Protein AF-F6H970-F1 (afdb_monomer_lite)

Sequence (115 aa):
MYPCFVLHRKFSLNLICRLDDKLLLADIDLLESKLHFSLRNLPKARATLTAARISANAIYVPPAQQGTMDLQNGILHVEETDYKTACSYFLEAFEAFYALGEPRAVFSLKYMLLS

Organism: Vitis vinifera (NCBI:txid29760)

pLDDT: mean 80.75, std 18.03, range [33.12, 94.44]

InterPro domains:
  IPR050871 26S Proteasome and COP9 Signalosome Components [PTHR10678] (20-114)

Structure (mmCIF, N/CA/C/O backbone):
data_AF-F6H970-F1
#
_entry.id   AF-F6H970-F1
#
loop_
_atom_site.group_PDB
_atom_site.id
_atom_site.type_symbol
_atom_site.label_atom_id
_atom_site.label_alt_id
_atom_site.label_comp_id
_atom_site.label_asym_id
_atom_site.label_entity_id
_atom_site.label_seq_id
_atom_site.pdbx_PDB_ins_code
_atom_site.Cartn_x
_atom_site.Cartn_y
_atom_site.Cartn_z
_atom_site.occupancy
_atom_site.B_iso_or_equiv
_atom_site.auth_seq_id
_atom_site.auth_comp_id
_atom_site.auth_asym_id
_atom_site.auth_atom_id
_atom_site.pdbx_PDB_model_num
ATOM 1 N N . MET A 1 1 ? 9.739 -28.458 5.993 1.00 38.34 1 MET A N 1
ATOM 2 C CA . MET A 1 1 ? 8.969 -28.532 4.729 1.00 38.34 1 MET A CA 1
ATOM 3 C C . MET A 1 1 ? 9.063 -27.207 3.942 1.00 38.34 1 MET A C 1
ATOM 5 O O . MET A 1 1 ? 8.061 -26.703 3.467 1.00 38.34 1 MET A O 1
ATOM 9 N N . TYR A 1 2 ? 10.272 -26.639 3.788 1.00 37.22 2 TYR A N 1
ATOM 10 C CA . TYR A 1 2 ? 10.525 -25.327 3.156 1.00 37.22 2 TYR A CA 1
ATOM 11 C C . TYR A 1 2 ? 11.274 -25.314 1.790 1.00 37.22 2 TYR A C 1
ATOM 13 O O . TYR A 1 2 ? 11.539 -24.217 1.302 1.00 37.22 2 TYR A O 1
ATOM 21 N N . PRO A 1 3 ? 11.637 -26.433 1.117 1.00 37.34 3 PRO A N 1
ATOM 22 C CA . PRO A 1 3 ? 12.524 -26.333 -0.050 1.00 37.34 3 PRO A CA 1
ATOM 23 C C . PRO A 1 3 ? 11.817 -25.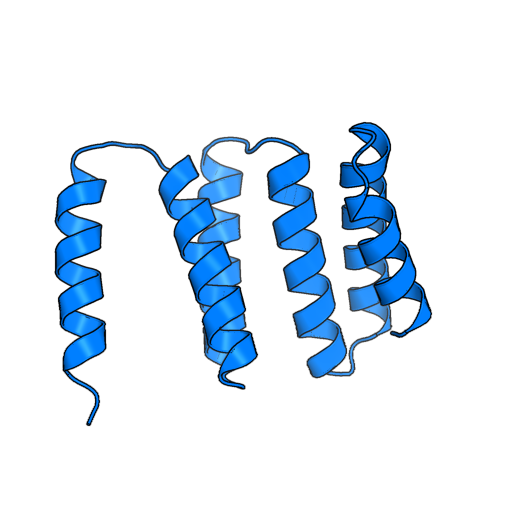949 -1.365 1.00 37.34 3 PRO A C 1
ATOM 25 O O . PRO A 1 3 ? 12.486 -25.541 -2.309 1.00 37.34 3 PRO A O 1
ATOM 28 N N . CYS A 1 4 ? 10.483 -26.033 -1.452 1.00 33.12 4 CYS A N 1
ATOM 29 C CA . CYS A 1 4 ? 9.774 -25.854 -2.728 1.00 33.12 4 CYS A CA 1
ATOM 30 C C . CYS A 1 4 ? 9.660 -24.377 -3.177 1.00 33.12 4 CYS A C 1
ATOM 32 O O . CYS A 1 4 ? 9.789 -24.079 -4.362 1.00 33.12 4 CYS A O 1
ATOM 34 N N . PHE A 1 5 ? 9.530 -23.423 -2.245 1.00 39.94 5 PHE A N 1
ATOM 35 C CA . PHE A 1 5 ? 9.428 -21.989 -2.578 1.00 39.94 5 PHE A CA 1
ATOM 36 C C . PHE A 1 5 ? 10.755 -21.364 -3.039 1.00 39.94 5 PHE A C 1
ATOM 38 O O . PHE A 1 5 ? 10.761 -20.445 -3.855 1.00 39.94 5 PHE A O 1
ATOM 45 N N . VAL A 1 6 ? 11.896 -21.866 -2.552 1.00 45.38 6 VAL A N 1
ATOM 46 C CA . VAL A 1 6 ? 13.221 -21.333 -2.925 1.00 45.38 6 VAL A CA 1
ATOM 47 C C . VAL A 1 6 ? 13.564 -21.678 -4.379 1.00 45.38 6 VAL A C 1
ATOM 49 O O . VAL A 1 6 ? 14.189 -20.875 -5.075 1.00 45.38 6 VAL A O 1
ATOM 52 N N . LEU A 1 7 ? 13.116 -22.842 -4.861 1.00 38.88 7 LEU A N 1
ATOM 53 C CA . LEU A 1 7 ? 13.353 -23.280 -6.236 1.00 38.88 7 LEU A CA 1
ATOM 54 C C . LEU A 1 7 ? 12.558 -22.443 -7.250 1.00 38.88 7 LEU A C 1
ATOM 56 O O . LEU A 1 7 ? 13.111 -22.033 -8.270 1.00 38.88 7 LEU A O 1
ATOM 60 N N . HIS A 1 8 ? 11.304 -22.106 -6.931 1.00 40.91 8 HIS A N 1
ATOM 61 C CA . HIS A 1 8 ? 10.471 -21.242 -7.774 1.00 40.91 8 HIS A CA 1
ATOM 62 C C . HIS A 1 8 ? 11.048 -19.819 -7.886 1.00 40.91 8 HIS A C 1
ATOM 64 O O . HIS A 1 8 ? 11.036 -19.218 -8.961 1.00 40.91 8 HIS A O 1
ATOM 70 N N . ARG A 1 9 ? 11.649 -19.315 -6.796 1.00 46.59 9 ARG A N 1
ATOM 71 C CA . ARG A 1 9 ? 12.365 -18.029 -6.762 1.00 46.59 9 ARG A CA 1
ATOM 72 C C . ARG A 1 9 ? 13.552 -18.013 -7.730 1.00 46.59 9 ARG A C 1
ATOM 74 O O . ARG A 1 9 ? 13.674 -17.090 -8.526 1.00 46.59 9 ARG A O 1
ATOM 81 N N . LYS A 1 10 ? 14.401 -19.050 -7.713 1.00 41.62 10 LYS A N 1
ATOM 82 C CA . LYS A 1 10 ? 15.578 -19.149 -8.602 1.00 41.62 10 LYS A CA 1
ATOM 83 C C . LYS A 1 10 ? 15.214 -19.314 -10.080 1.00 41.62 10 LYS A C 1
ATOM 85 O O . LYS A 1 10 ? 15.973 -18.848 -10.927 1.00 41.62 10 LYS A O 1
ATOM 90 N N . PHE A 1 11 ? 14.097 -19.972 -10.390 1.00 40.47 11 PHE A N 1
ATOM 91 C CA . PHE A 1 11 ? 13.667 -20.173 -11.776 1.00 40.47 11 PHE A CA 1
ATOM 92 C C . PHE A 1 11 ? 13.036 -18.902 -12.364 1.00 40.47 11 PHE A C 1
ATOM 94 O O . PHE A 1 11 ? 13.381 -18.511 -13.475 1.00 40.47 11 PHE A O 1
ATOM 101 N N . SER A 1 12 ? 12.202 -18.198 -11.588 1.00 49.88 12 SER A N 1
ATOM 102 C CA . SER A 1 12 ? 11.605 -16.927 -12.018 1.00 49.88 12 SER A CA 1
ATOM 103 C C . SER A 1 12 ? 12.650 -15.810 -12.136 1.00 49.88 12 SER A C 1
ATOM 105 O O . SER A 1 12 ? 12.682 -15.115 -13.145 1.00 49.88 12 SER A O 1
ATOM 107 N N . LEU A 1 13 ? 13.567 -15.677 -11.167 1.00 51.50 13 LEU A N 1
ATOM 108 C CA . LEU A 1 13 ? 14.625 -14.655 -11.204 1.00 51.50 13 LEU A CA 1
ATOM 109 C C . LEU A 1 13 ? 15.600 -14.845 -12.381 1.00 51.50 13 LEU A C 1
ATOM 111 O O . LEU A 1 13 ? 15.972 -13.864 -13.007 1.00 51.50 13 LEU A O 1
ATOM 115 N N . ASN A 1 14 ? 15.978 -16.079 -12.742 1.00 43.53 14 ASN A N 1
ATOM 116 C CA . ASN A 1 14 ? 16.878 -16.313 -13.887 1.00 43.53 14 ASN A CA 1
ATOM 117 C C . ASN A 1 14 ? 16.235 -16.006 -15.247 1.00 43.53 14 ASN A C 1
ATOM 119 O O . ASN A 1 14 ? 16.940 -15.618 -16.178 1.00 43.53 14 ASN A O 1
ATOM 123 N N . LEU A 1 15 ? 14.917 -16.191 -15.375 1.00 36.22 15 LEU A N 1
ATOM 124 C CA . LEU A 1 15 ? 14.199 -15.868 -16.607 1.00 36.22 15 LEU A CA 1
ATOM 125 C C . LEU A 1 15 ? 13.990 -14.350 -16.746 1.00 36.22 15 LEU A C 1
ATOM 127 O O . LEU A 1 15 ? 14.105 -13.817 -17.845 1.00 36.22 15 LEU A O 1
ATOM 131 N N . ILE A 1 16 ? 13.742 -13.665 -15.624 1.00 46.94 16 ILE A N 1
ATOM 132 C CA . ILE A 1 16 ? 13.481 -12.220 -15.566 1.00 46.94 16 ILE A CA 1
ATOM 133 C C . ILE A 1 16 ? 14.783 -11.412 -15.614 1.00 46.94 16 ILE A C 1
ATOM 135 O O . ILE A 1 16 ? 14.816 -10.397 -16.280 1.00 46.94 16 ILE A O 1
ATOM 139 N N . CYS A 1 17 ? 15.904 -11.871 -15.046 1.00 49.06 17 CYS A N 1
ATOM 140 C CA . CYS A 1 17 ? 17.193 -11.165 -15.162 1.00 49.06 17 CYS A CA 1
ATOM 141 C C . CYS A 1 17 ? 17.714 -11.014 -16.609 1.00 49.06 17 CYS A C 1
ATOM 143 O O . CYS A 1 17 ? 18.682 -10.293 -16.825 1.00 49.06 17 CYS A O 1
ATOM 145 N N . ARG A 1 18 ? 17.108 -11.685 -17.601 1.00 48.03 18 ARG A N 1
ATOM 146 C CA . ARG A 1 18 ? 17.391 -11.470 -19.033 1.00 48.03 18 ARG A CA 1
ATOM 147 C C . ARG A 1 18 ? 16.570 -10.341 -19.671 1.00 48.03 18 ARG A C 1
ATOM 149 O O . ARG A 1 18 ? 16.885 -9.953 -20.791 1.00 48.03 18 ARG A O 1
ATOM 156 N N . LEU A 1 19 ? 15.548 -9.832 -18.986 1.00 46.94 19 LEU A N 1
ATOM 157 C CA . LEU A 1 19 ? 14.676 -8.738 -19.405 1.00 46.94 19 LEU A CA 1
ATOM 158 C C . LEU A 1 19 ? 14.686 -7.699 -18.278 1.00 46.94 19 LEU A C 1
ATOM 160 O O . LEU A 1 19 ? 14.124 -7.929 -17.216 1.00 46.94 19 LEU A O 1
ATOM 164 N N . ASP A 1 20 ? 15.362 -6.575 -18.494 1.00 54.62 20 ASP A N 1
ATOM 165 C CA . ASP A 1 20 ? 15.584 -5.466 -17.548 1.00 54.62 20 ASP A CA 1
ATOM 166 C C . ASP A 1 20 ? 14.291 -4.719 -17.111 1.00 54.62 20 ASP A C 1
ATOM 168 O O . ASP A 1 20 ? 14.291 -3.515 -16.859 1.00 54.62 20 ASP A O 1
ATOM 172 N N . ASP A 1 21 ? 13.158 -5.412 -16.988 1.00 71.88 21 ASP A N 1
ATOM 173 C CA . ASP A 1 21 ? 11.875 -4.847 -16.587 1.00 71.88 21 ASP A CA 1
ATOM 174 C C . ASP A 1 21 ? 11.805 -4.737 -15.061 1.00 71.88 21 ASP A C 1
ATOM 176 O O . ASP A 1 21 ? 11.084 -5.451 -14.364 1.00 71.88 21 ASP A O 1
ATOM 180 N N . LYS A 1 22 ? 12.554 -3.775 -14.518 1.00 71.69 22 LYS A N 1
ATOM 181 C CA . LYS A 1 22 ? 12.480 -3.356 -13.106 1.00 71.69 22 LYS A CA 1
ATOM 182 C C . LYS A 1 22 ? 11.044 -3.023 -12.662 1.00 71.69 22 LYS A C 1
ATOM 184 O O . LYS A 1 22 ? 10.734 -3.122 -11.477 1.00 71.69 22 LYS A O 1
ATOM 189 N N . LEU A 1 23 ? 10.167 -2.675 -13.610 1.00 75.19 23 LEU A N 1
ATOM 190 C CA . LEU A 1 23 ? 8.735 -2.462 -13.395 1.00 75.19 23 LEU A CA 1
ATOM 191 C C . LEU A 1 23 ? 8.026 -3.764 -13.009 1.00 75.19 23 LEU A C 1
ATOM 193 O O . LEU A 1 23 ? 7.289 -3.803 -12.027 1.00 75.19 23 LEU A O 1
ATOM 197 N N . LEU A 1 24 ? 8.321 -4.842 -13.738 1.00 81.62 24 LEU A N 1
ATOM 198 C CA . LEU A 1 24 ? 7.797 -6.172 -13.455 1.00 81.62 24 LEU A CA 1
ATOM 199 C C . LEU A 1 24 ? 8.314 -6.681 -12.105 1.00 81.62 24 LEU A C 1
ATOM 201 O O . LEU A 1 24 ? 7.566 -7.298 -11.350 1.00 81.62 24 LEU A O 1
ATOM 205 N N . LEU A 1 25 ? 9.577 -6.394 -11.775 1.00 84.12 25 LEU A N 1
ATOM 206 C CA . LEU A 1 25 ? 10.146 -6.757 -10.477 1.00 84.12 25 LEU A CA 1
ATOM 207 C C . LEU A 1 25 ? 9.414 -6.061 -9.319 1.00 84.12 25 LEU A C 1
ATOM 209 O O . LEU A 1 25 ? 9.055 -6.721 -8.347 1.00 84.12 25 LEU A O 1
ATOM 213 N N . ALA A 1 26 ? 9.128 -4.762 -9.451 1.00 87.12 26 ALA A N 1
ATOM 214 C CA . ALA A 1 26 ? 8.368 -4.009 -8.455 1.00 87.12 26 ALA A CA 1
ATOM 215 C C . ALA A 1 26 ? 6.956 -4.590 -8.230 1.00 87.12 26 ALA A C 1
ATOM 217 O O . ALA A 1 26 ? 6.506 -4.692 -7.087 1.00 87.12 26 ALA A O 1
ATOM 218 N N . ASP A 1 27 ? 6.279 -5.026 -9.297 1.00 86.31 27 ASP A N 1
ATOM 219 C CA . ASP A 1 27 ? 4.967 -5.680 -9.201 1.00 86.31 27 ASP A CA 1
ATOM 220 C C . ASP A 1 27 ? 5.033 -7.058 -8.537 1.00 86.31 27 ASP A C 1
ATOM 222 O O . ASP A 1 27 ? 4.171 -7.399 -7.721 1.00 86.31 27 ASP A O 1
ATOM 226 N N . ILE A 1 28 ? 6.064 -7.846 -8.849 1.00 89.38 28 ILE A N 1
ATOM 227 C CA . ILE A 1 28 ? 6.289 -9.153 -8.224 1.00 89.38 28 ILE A CA 1
ATOM 228 C C . ILE A 1 28 ? 6.546 -8.988 -6.725 1.00 89.38 28 ILE A C 1
ATOM 230 O O . ILE A 1 28 ? 5.924 -9.688 -5.925 1.00 89.38 28 ILE A O 1
ATOM 234 N N . ASP A 1 29 ? 7.411 -8.052 -6.334 1.00 91.62 29 ASP A N 1
ATOM 235 C CA . ASP A 1 29 ? 7.731 -7.791 -4.929 1.00 91.62 29 ASP A CA 1
ATOM 236 C C . ASP A 1 29 ? 6.494 -7.297 -4.153 1.00 91.62 29 ASP A C 1
ATOM 238 O O . ASP A 1 29 ? 6.242 -7.720 -3.018 1.00 91.62 29 ASP A O 1
ATOM 242 N N . LEU A 1 30 ? 5.659 -6.457 -4.778 1.00 91.81 30 LEU A N 1
ATOM 243 C CA . LEU A 1 30 ? 4.390 -6.003 -4.203 1.00 91.81 30 LEU A CA 1
ATOM 244 C C . LEU A 1 30 ? 3.394 -7.160 -4.023 1.00 91.81 30 LEU A C 1
ATOM 246 O O . LEU A 1 30 ? 2.698 -7.237 -3.005 1.00 91.81 30 LEU A O 1
ATOM 250 N N . LEU A 1 31 ? 3.324 -8.077 -4.990 1.00 92.50 31 LEU A N 1
ATOM 251 C CA . LEU A 1 31 ? 2.504 -9.282 -4.885 1.00 92.50 31 LEU A CA 1
ATOM 252 C C . LEU A 1 31 ? 3.027 -10.223 -3.786 1.00 92.50 31 LEU A C 1
ATOM 254 O O . LEU A 1 31 ? 2.231 -10.768 -3.017 1.00 92.50 31 LEU A O 1
ATOM 258 N N . GLU A 1 32 ? 4.351 -10.371 -3.659 1.00 92.50 32 GLU A N 1
ATOM 259 C CA . GLU A 1 32 ? 4.992 -11.158 -2.597 1.00 92.50 32 GLU A CA 1
ATOM 260 C C . GLU A 1 32 ? 4.665 -10.568 -1.211 1.00 92.50 32 GLU A C 1
ATOM 262 O O . GLU A 1 32 ? 4.332 -11.317 -0.287 1.00 92.50 32 GLU A O 1
ATOM 267 N N . SER A 1 33 ? 4.634 -9.236 -1.078 1.00 93.50 33 SER A N 1
ATOM 268 C CA . SER A 1 33 ? 4.204 -8.558 0.154 1.00 93.50 33 SER A CA 1
ATOM 269 C C . SER A 1 33 ? 2.759 -8.890 0.537 1.00 93.50 33 SER A C 1
ATOM 271 O O . SER A 1 33 ? 2.494 -9.275 1.680 1.00 93.50 33 SER A O 1
ATOM 273 N N . LYS A 1 34 ? 1.823 -8.834 -0.419 1.00 93.12 34 LYS A N 1
ATOM 274 C CA . LYS A 1 34 ? 0.404 -9.180 -0.199 1.00 93.12 34 LYS A CA 1
ATOM 275 C C . LYS A 1 34 ? 0.210 -10.646 0.189 1.00 93.12 34 LYS A C 1
ATOM 277 O O . LYS A 1 34 ? -0.604 -10.960 1.062 1.00 93.12 34 LYS A O 1
ATOM 282 N N . LEU A 1 35 ? 0.976 -11.550 -0.422 1.00 94.00 35 LEU A N 1
ATOM 283 C CA . LEU A 1 35 ? 0.979 -12.970 -0.067 1.00 94.00 35 LEU A CA 1
ATOM 284 C C . LEU A 1 35 ? 1.506 -13.185 1.351 1.00 94.00 35 LEU A C 1
ATOM 286 O O . LEU A 1 35 ? 0.886 -13.896 2.139 1.00 94.00 35 LEU A O 1
ATOM 290 N N . HIS A 1 36 ? 2.621 -12.550 1.709 1.00 92.38 36 HIS A N 1
ATOM 291 C CA . HIS A 1 36 ? 3.173 -12.659 3.057 1.00 92.38 36 HIS A CA 1
ATOM 292 C C . HIS A 1 36 ? 2.265 -12.059 4.125 1.00 92.38 36 HIS A C 1
ATOM 294 O O . HIS A 1 36 ? 2.140 -12.653 5.195 1.00 92.38 36 HIS A O 1
ATOM 300 N N . PHE A 1 37 ? 1.570 -10.964 3.816 1.00 91.75 37 PHE A N 1
ATOM 301 C CA . PHE A 1 37 ? 0.530 -10.419 4.681 1.00 91.75 37 PHE A CA 1
ATOM 302 C C . PHE A 1 37 ? -0.618 -11.420 4.882 1.00 91.75 37 PHE A C 1
ATOM 304 O O . PHE A 1 37 ? -0.991 -11.715 6.015 1.00 91.75 37 PHE A O 1
ATOM 311 N N . SER A 1 38 ? -1.101 -12.033 3.797 1.00 91.81 38 SER A N 1
ATOM 312 C CA . SER A 1 38 ? -2.158 -13.058 3.843 1.00 91.81 38 SER A CA 1
ATOM 313 C C . SER A 1 38 ? -1.751 -14.291 4.665 1.00 91.81 38 SER A C 1
ATOM 315 O O . SER A 1 38 ? -2.582 -14.912 5.322 1.00 91.81 38 SER A O 1
ATOM 317 N N . LEU A 1 39 ? -0.455 -14.622 4.679 1.00 92.75 39 LEU A N 1
ATOM 318 C CA . LEU A 1 39 ? 0.139 -15.683 5.500 1.00 92.75 39 LEU A CA 1
ATOM 319 C C . LEU A 1 39 ? 0.458 -15.247 6.944 1.00 92.75 39 LEU A C 1
ATOM 321 O O . LEU A 1 39 ? 1.142 -15.986 7.652 1.00 92.75 39 LEU A O 1
ATOM 325 N N . ARG A 1 40 ? 0.013 -14.058 7.381 1.00 90.44 40 ARG A N 1
ATOM 326 C CA . ARG A 1 40 ? 0.302 -13.465 8.704 1.00 90.44 40 ARG A CA 1
ATOM 327 C C . ARG A 1 40 ? 1.804 -13.312 9.000 1.00 90.44 40 ARG A C 1
ATOM 329 O O . ARG A 1 40 ? 2.216 -13.245 10.154 1.00 90.44 40 ARG A O 1
ATOM 336 N N . ASN A 1 41 ? 2.642 -13.234 7.965 1.00 91.69 41 ASN A N 1
ATOM 337 C CA . ASN A 1 41 ? 4.083 -13.026 8.094 1.00 91.69 41 ASN A CA 1
ATOM 338 C C . ASN A 1 41 ? 4.441 -11.556 7.831 1.00 91.69 41 ASN A C 1
ATOM 340 O O . ASN A 1 41 ? 4.970 -11.199 6.776 1.00 91.69 41 ASN A O 1
ATOM 344 N N . LEU A 1 42 ? 4.150 -10.708 8.819 1.00 90.50 42 LEU A N 1
ATOM 345 C CA . LEU A 1 42 ? 4.377 -9.259 8.773 1.00 90.50 42 LEU A CA 1
ATOM 346 C C . LEU A 1 42 ? 5.830 -8.839 8.501 1.00 90.50 42 LEU A C 1
ATOM 348 O O . LEU A 1 42 ? 6.032 -8.019 7.602 1.00 90.50 42 LEU A O 1
ATOM 352 N N . PRO A 1 43 ? 6.864 -9.394 9.171 1.00 91.81 43 PRO A N 1
ATOM 353 C CA . PRO A 1 43 ? 8.236 -8.945 8.930 1.00 91.81 43 PRO A CA 1
ATOM 354 C C . PRO A 1 43 ? 8.674 -9.220 7.488 1.00 91.81 43 PRO A C 1
ATOM 356 O O . PRO A 1 43 ? 9.356 -8.400 6.872 1.00 91.81 43 PRO A O 1
ATOM 359 N N . LYS A 1 44 ? 8.228 -10.339 6.903 1.00 91.12 44 LYS A N 1
ATOM 360 C CA . LYS A 1 44 ? 8.540 -10.662 5.509 1.00 91.12 44 LYS A CA 1
ATOM 361 C C . LYS A 1 44 ? 7.705 -9.851 4.514 1.00 91.12 44 LYS A C 1
ATOM 363 O O . LYS A 1 44 ? 8.223 -9.475 3.462 1.00 91.12 44 LYS A O 1
ATOM 368 N N . ALA A 1 45 ? 6.455 -9.532 4.852 1.00 92.19 45 ALA A N 1
ATOM 369 C CA . ALA A 1 45 ? 5.615 -8.637 4.058 1.00 92.19 45 ALA A CA 1
ATOM 370 C C . ALA A 1 45 ? 6.210 -7.222 3.967 1.00 92.19 45 ALA A C 1
ATOM 372 O O . ALA A 1 45 ? 6.229 -6.635 2.885 1.00 92.19 45 ALA A O 1
ATOM 373 N N . ARG A 1 46 ? 6.768 -6.698 5.067 1.00 92.44 46 ARG A N 1
ATOM 374 C CA . ARG A 1 46 ? 7.471 -5.403 5.067 1.00 92.44 46 ARG A CA 1
ATOM 375 C C . ARG A 1 46 ? 8.755 -5.450 4.256 1.00 92.44 46 ARG A C 1
ATOM 377 O O . ARG A 1 46 ? 8.955 -4.589 3.410 1.00 92.44 46 ARG A O 1
ATOM 384 N N . ALA A 1 47 ? 9.587 -6.472 4.456 1.00 93.88 47 ALA A N 1
ATOM 385 C CA . ALA A 1 47 ? 10.849 -6.600 3.727 1.00 93.88 47 ALA A CA 1
ATOM 386 C C . ALA A 1 47 ? 10.645 -6.627 2.200 1.00 93.88 47 ALA A C 1
ATOM 388 O O . ALA A 1 47 ? 11.371 -5.965 1.461 1.00 93.88 47 ALA A O 1
ATOM 389 N N . THR A 1 48 ? 9.629 -7.357 1.734 1.00 92.75 48 THR A N 1
ATOM 390 C CA . THR A 1 48 ? 9.270 -7.427 0.307 1.00 92.75 48 THR A CA 1
ATOM 391 C C . THR A 1 48 ? 8.648 -6.126 -0.204 1.00 92.75 48 THR A C 1
ATOM 393 O O . THR A 1 48 ? 8.991 -5.688 -1.296 1.00 92.75 48 THR A O 1
ATOM 396 N N . LEU A 1 49 ? 7.847 -5.420 0.603 1.00 93.75 49 LEU A N 1
ATOM 397 C CA . LEU A 1 49 ? 7.359 -4.082 0.243 1.00 93.75 49 LEU A CA 1
ATOM 398 C C . LEU A 1 49 ? 8.495 -3.051 0.139 1.00 93.75 49 LEU A C 1
ATOM 400 O O . LEU A 1 49 ? 8.487 -2.205 -0.753 1.00 93.75 49 LEU A O 1
ATOM 404 N N . THR A 1 50 ? 9.491 -3.112 1.026 1.00 93.69 50 THR A N 1
ATOM 405 C CA . THR A 1 50 ? 10.683 -2.259 0.938 1.00 93.69 50 THR A CA 1
ATOM 406 C C . THR A 1 50 ? 11.454 -2.528 -0.353 1.00 93.69 50 THR A C 1
ATOM 408 O O . THR A 1 50 ? 11.862 -1.574 -1.012 1.00 93.69 50 THR A O 1
ATOM 411 N N . ALA A 1 51 ? 11.599 -3.797 -0.750 1.00 90.50 51 ALA A N 1
ATOM 412 C CA . ALA A 1 51 ? 12.196 -4.159 -2.034 1.00 90.50 51 ALA A CA 1
ATOM 413 C C . ALA A 1 51 ? 11.393 -3.584 -3.215 1.00 90.50 51 ALA A C 1
ATOM 415 O O . ALA A 1 51 ? 11.976 -2.910 -4.065 1.00 90.50 51 ALA A O 1
ATOM 416 N N . ALA A 1 52 ? 10.061 -3.720 -3.193 1.00 91.31 52 ALA A N 1
ATOM 417 C CA . ALA A 1 52 ? 9.178 -3.150 -4.212 1.00 91.31 52 ALA A CA 1
ATOM 418 C C . ALA A 1 52 ? 9.370 -1.631 -4.359 1.00 91.31 52 ALA A C 1
ATOM 420 O O . ALA A 1 52 ? 9.500 -1.129 -5.474 1.00 91.31 52 ALA A O 1
ATOM 421 N N . ARG A 1 53 ? 9.463 -0.897 -3.240 1.00 91.06 53 ARG A N 1
ATOM 422 C CA . ARG A 1 53 ? 9.694 0.559 -3.237 1.00 91.06 53 ARG A CA 1
ATOM 423 C C . ARG A 1 53 ? 11.069 0.952 -3.768 1.00 91.06 53 ARG A C 1
ATOM 425 O O . ARG A 1 53 ? 11.178 1.949 -4.473 1.00 91.06 53 ARG A O 1
ATOM 432 N N . ILE A 1 54 ? 12.119 0.198 -3.437 1.00 90.19 54 ILE A N 1
ATOM 433 C CA . ILE A 1 54 ? 13.468 0.446 -3.970 1.00 90.19 54 ILE A CA 1
ATOM 434 C C . ILE A 1 54 ? 13.455 0.284 -5.491 1.00 90.19 54 ILE A C 1
ATOM 436 O O . ILE A 1 54 ? 13.944 1.161 -6.204 1.00 90.19 54 ILE A O 1
ATOM 440 N N . SER A 1 55 ? 12.848 -0.800 -5.977 1.00 86.31 55 SER A N 1
ATOM 441 C CA . SER A 1 55 ? 12.685 -1.062 -7.406 1.00 86.31 55 SER A CA 1
ATOM 442 C C . SER A 1 55 ? 11.871 0.042 -8.080 1.00 86.31 55 SER A C 1
ATOM 444 O O . SER A 1 55 ? 12.305 0.569 -9.097 1.00 86.31 55 SER A O 1
ATOM 446 N N . ALA A 1 56 ? 10.757 0.469 -7.479 1.00 87.19 56 ALA A N 1
ATOM 447 C CA . ALA A 1 56 ? 9.903 1.530 -8.007 1.00 87.19 56 ALA A CA 1
ATOM 448 C C . ALA A 1 56 ? 10.599 2.899 -8.092 1.00 87.19 56 ALA A C 1
ATOM 450 O O . ALA A 1 56 ? 10.539 3.573 -9.124 1.00 87.19 56 ALA A O 1
ATOM 451 N N . ASN A 1 57 ? 11.317 3.289 -7.036 1.00 85.94 57 ASN A N 1
ATOM 452 C CA . ASN A 1 57 ? 12.064 4.547 -6.992 1.00 85.94 57 ASN A CA 1
ATOM 453 C C . ASN A 1 57 ? 13.197 4.595 -8.029 1.00 85.94 57 ASN A C 1
ATOM 455 O O . ASN A 1 57 ? 13.585 5.678 -8.458 1.00 85.94 57 ASN A O 1
ATOM 459 N N . ALA A 1 58 ? 13.727 3.441 -8.445 1.00 83.44 58 ALA A N 1
ATOM 460 C CA . ALA A 1 58 ? 14.823 3.367 -9.408 1.00 83.44 58 ALA A CA 1
ATOM 461 C C . ALA A 1 58 ? 14.407 3.652 -10.864 1.00 83.44 58 ALA A C 1
ATOM 463 O O . ALA A 1 58 ? 15.281 3.905 -11.692 1.00 83.44 58 ALA A O 1
ATOM 464 N N . ILE A 1 59 ? 13.112 3.580 -11.195 1.00 81.81 59 ILE A N 1
ATOM 465 C CA . ILE A 1 59 ? 12.607 3.687 -12.579 1.00 81.81 59 ILE A CA 1
ATOM 466 C C . ILE A 1 59 ? 11.477 4.695 -12.780 1.00 81.81 59 ILE A C 1
ATOM 468 O O . ILE A 1 59 ? 11.074 4.892 -13.920 1.00 81.81 59 ILE A O 1
ATOM 472 N N . TYR A 1 60 ? 11.003 5.344 -11.713 1.00 76.19 60 TYR A N 1
ATOM 473 C CA . TYR A 1 60 ? 9.839 6.234 -11.734 1.00 76.19 60 TYR A CA 1
ATOM 474 C C . TYR A 1 60 ? 8.568 5.506 -12.206 1.00 76.19 60 TYR A C 1
ATOM 476 O O . TYR A 1 60 ? 8.214 5.485 -13.384 1.00 76.19 60 TYR A O 1
ATOM 484 N N . VAL A 1 61 ? 7.884 4.862 -11.261 1.00 81.12 61 VAL A N 1
ATOM 485 C CA . VAL A 1 61 ? 6.652 4.111 -11.540 1.00 81.12 61 VAL A CA 1
ATOM 486 C C . VAL A 1 61 ? 5.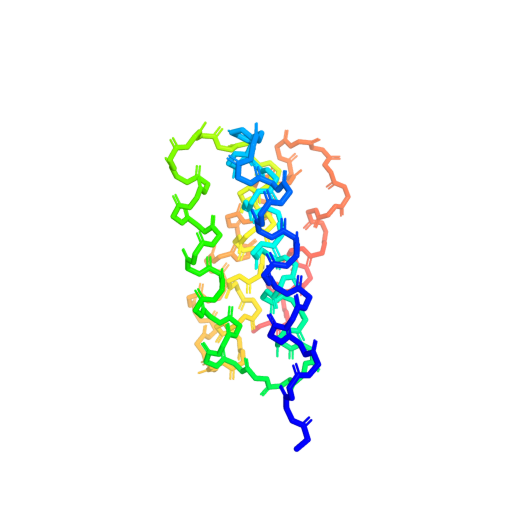439 5.028 -11.739 1.00 81.12 61 VAL A C 1
ATOM 488 O O . VAL A 1 61 ? 5.395 6.125 -11.179 1.00 81.12 61 VAL A O 1
ATOM 491 N N . PRO A 1 62 ? 4.413 4.584 -12.491 1.00 84.88 62 PRO A N 1
ATOM 492 C CA . PRO A 1 62 ? 3.166 5.324 -12.634 1.00 84.88 62 PRO A CA 1
ATOM 493 C C . PRO A 1 62 ? 2.485 5.599 -11.279 1.00 84.88 62 PRO A C 1
ATOM 495 O O . PRO A 1 62 ? 2.521 4.733 -10.395 1.00 84.88 62 PRO A O 1
ATOM 498 N N . PRO A 1 63 ? 1.759 6.726 -11.126 1.00 84.69 63 PRO A N 1
ATOM 499 C CA . PRO A 1 63 ? 1.066 7.072 -9.880 1.00 84.69 63 PRO A CA 1
ATOM 500 C C . PRO A 1 63 ? 0.108 5.985 -9.367 1.00 84.69 63 PRO A C 1
ATOM 502 O O . PRO A 1 63 ? 0.001 5.774 -8.163 1.00 84.69 63 PRO A O 1
ATOM 505 N N . ALA A 1 64 ? -0.534 5.229 -10.265 1.00 84.88 64 ALA A N 1
ATOM 506 C CA . ALA A 1 64 ? -1.409 4.109 -9.896 1.00 84.88 64 ALA A CA 1
ATOM 507 C C . ALA A 1 64 ? -0.667 3.008 -9.118 1.00 84.88 64 ALA A C 1
ATOM 509 O O . ALA A 1 64 ? -1.194 2.401 -8.181 1.00 84.88 64 ALA A O 1
ATOM 510 N N . GLN A 1 65 ? 0.563 2.719 -9.537 1.00 86.12 65 GLN A N 1
ATOM 511 C CA . GLN A 1 65 ? 1.380 1.661 -8.959 1.00 86.12 65 GLN A CA 1
ATOM 512 C C . GLN A 1 65 ? 1.948 2.120 -7.615 1.00 86.12 65 GLN A C 1
ATOM 514 O O . GLN A 1 65 ? 1.865 1.376 -6.639 1.00 86.12 65 GLN A O 1
ATOM 519 N N . GLN A 1 66 ? 2.385 3.382 -7.539 1.00 89.06 66 GLN A N 1
ATOM 520 C CA . GLN A 1 66 ? 2.786 4.034 -6.293 1.00 89.06 66 GLN A CA 1
ATOM 521 C C . GLN A 1 66 ? 1.648 4.022 -5.259 1.00 89.06 66 GLN A C 1
ATOM 523 O O . GLN A 1 66 ? 1.823 3.482 -4.169 1.00 89.06 66 GLN A O 1
ATOM 528 N N . GLY A 1 67 ? 0.439 4.447 -5.645 1.00 90.81 67 GLY A N 1
ATOM 529 C CA . GLY A 1 67 ? -0.737 4.405 -4.769 1.00 90.81 67 GLY A CA 1
ATOM 530 C C . GLY A 1 67 ? -1.096 2.992 -4.293 1.00 90.81 67 GLY A C 1
ATOM 531 O O . GLY A 1 67 ? -1.576 2.802 -3.177 1.00 90.81 67 GLY A O 1
ATOM 532 N N . THR A 1 68 ? -0.802 1.958 -5.090 1.00 91.88 68 THR A N 1
ATOM 533 C CA . THR A 1 68 ? -0.992 0.561 -4.661 1.00 91.88 68 THR A CA 1
ATOM 534 C C . THR A 1 68 ? 0.044 0.135 -3.614 1.00 91.88 68 THR A C 1
ATOM 536 O O . THR A 1 68 ? -0.288 -0.641 -2.713 1.00 91.88 68 THR A O 1
ATOM 539 N N . MET A 1 69 ? 1.282 0.630 -3.704 1.00 93.44 69 MET A N 1
ATOM 540 C CA . MET A 1 69 ? 2.305 0.411 -2.676 1.00 93.44 69 MET A CA 1
ATOM 541 C C . MET A 1 69 ? 1.955 1.139 -1.379 1.00 93.44 69 MET A C 1
ATOM 543 O O . MET A 1 69 ? 2.091 0.549 -0.308 1.00 93.44 69 MET A O 1
ATOM 547 N N . ASP A 1 70 ? 1.455 2.370 -1.471 1.00 93.94 70 ASP A N 1
ATOM 548 C CA . ASP A 1 70 ? 1.052 3.169 -0.311 1.00 93.94 70 ASP A CA 1
ATOM 549 C C . ASP A 1 70 ? -0.158 2.552 0.402 1.00 93.94 70 ASP A C 1
ATOM 551 O O . ASP A 1 70 ? -0.143 2.402 1.623 1.00 93.94 70 ASP A O 1
ATOM 555 N N . LEU A 1 71 ? -1.135 2.028 -0.347 1.00 93.06 71 LEU A N 1
ATOM 556 C CA . LEU A 1 71 ? -2.245 1.257 0.221 1.00 93.06 71 LEU A CA 1
ATOM 557 C C . LEU A 1 71 ? -1.752 0.024 1.002 1.00 93.06 71 LEU A C 1
ATOM 559 O O . LEU A 1 71 ? -2.207 -0.228 2.118 1.00 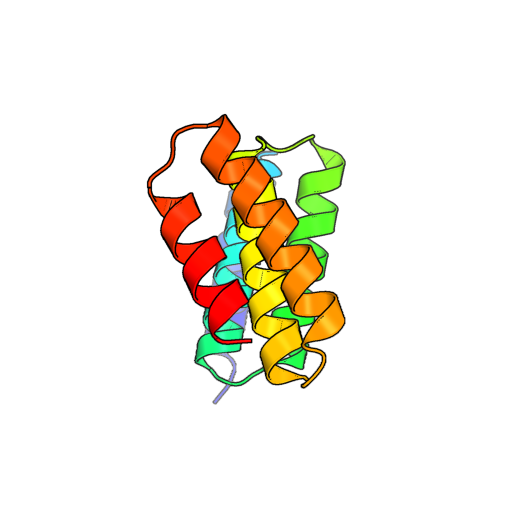93.06 71 LEU A O 1
ATOM 563 N N . GLN A 1 72 ? -0.805 -0.737 0.441 1.00 94.44 72 GLN A N 1
ATOM 564 C CA . GLN A 1 72 ? -0.218 -1.896 1.123 1.00 94.44 72 GLN A CA 1
ATOM 565 C C . GLN A 1 72 ? 0.566 -1.477 2.375 1.00 94.44 72 GLN A C 1
ATOM 567 O O . GLN A 1 72 ? 0.514 -2.163 3.395 1.00 94.44 72 GLN A O 1
ATOM 572 N N . ASN A 1 73 ? 1.266 -0.344 2.315 1.00 93.75 73 ASN A N 1
ATOM 573 C CA . ASN A 1 73 ? 1.972 0.233 3.453 1.00 93.75 73 ASN A CA 1
ATOM 574 C C . ASN A 1 73 ? 1.001 0.582 4.584 1.00 93.75 73 ASN A C 1
ATOM 576 O O . ASN A 1 73 ? 1.252 0.203 5.727 1.00 93.75 73 ASN A O 1
ATOM 580 N N . GLY A 1 74 ? -0.117 1.241 4.270 1.00 93.25 74 GLY A N 1
ATOM 581 C CA . GLY A 1 74 ? -1.155 1.568 5.245 1.00 93.25 74 GLY A CA 1
ATOM 582 C C . GLY A 1 74 ? -1.694 0.321 5.945 1.00 93.25 74 GLY A C 1
ATOM 583 O O . GLY A 1 74 ? -1.709 0.269 7.171 1.00 93.25 74 GLY A O 1
ATOM 584 N N . ILE A 1 75 ? -2.021 -0.735 5.188 1.00 92.50 75 ILE A N 1
ATOM 585 C CA . ILE A 1 75 ? -2.505 -2.014 5.743 1.00 92.50 75 ILE A CA 1
ATOM 586 C C . ILE A 1 75 ? -1.502 -2.617 6.739 1.00 92.50 75 ILE A C 1
ATOM 588 O O . ILE A 1 75 ? -1.895 -3.082 7.808 1.00 92.50 75 ILE A O 1
ATOM 592 N N . LEU A 1 76 ? -0.205 -2.594 6.416 1.00 92.94 76 LEU A N 1
ATOM 593 C CA . LEU A 1 76 ? 0.827 -3.116 7.315 1.00 92.94 76 LEU A CA 1
ATOM 594 C C . LEU A 1 76 ? 0.965 -2.281 8.598 1.00 92.94 76 LEU A C 1
ATOM 596 O O . LEU A 1 76 ? 1.186 -2.861 9.654 1.00 92.94 76 LEU A O 1
ATOM 600 N N . HIS A 1 77 ? 0.810 -0.954 8.529 1.00 92.38 77 HIS A N 1
ATOM 601 C CA . HIS A 1 77 ? 0.890 -0.086 9.713 1.00 92.38 77 HIS A CA 1
ATOM 602 C C . HIS A 1 77 ? -0.347 -0.201 10.616 1.00 92.38 77 HIS A C 1
ATOM 604 O O . HIS A 1 77 ? -0.204 -0.145 11.837 1.00 92.38 77 HIS A O 1
ATOM 610 N N . VAL A 1 78 ? -1.537 -0.443 10.050 1.00 90.94 78 VAL A N 1
ATOM 611 C CA . VAL A 1 78 ? -2.743 -0.768 10.839 1.00 90.94 78 VAL A CA 1
ATOM 612 C C . VAL A 1 78 ? -2.516 -2.027 11.676 1.00 90.94 78 VAL A C 1
ATOM 614 O O . VAL A 1 78 ? -2.833 -2.040 12.862 1.00 90.94 78 VAL A O 1
ATOM 617 N N . GLU A 1 79 ? -1.919 -3.071 11.094 1.00 89.50 79 GLU A N 1
ATOM 618 C CA . GLU A 1 79 ? -1.632 -4.316 11.822 1.00 89.50 79 GLU A CA 1
ATOM 619 C C . GLU A 1 79 ? -0.588 -4.111 12.940 1.00 89.50 79 GLU A C 1
ATOM 621 O O . GLU A 1 79 ? -0.596 -4.817 13.946 1.00 89.50 79 GLU A O 1
ATOM 626 N N . GLU A 1 80 ? 0.285 -3.110 12.804 1.00 88.00 80 GLU A N 1
ATOM 627 C CA . GLU A 1 80 ? 1.246 -2.695 13.835 1.00 88.00 80 GLU 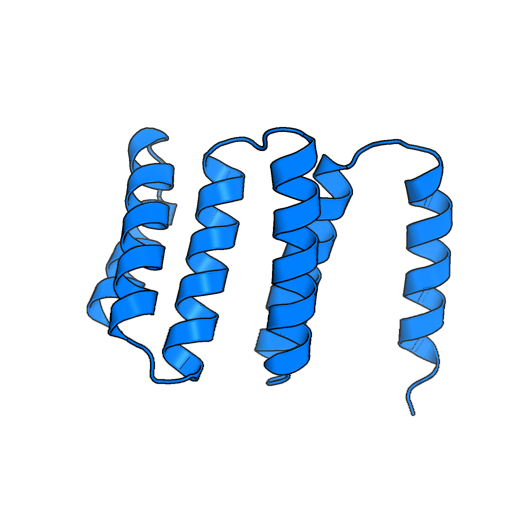A CA 1
ATOM 628 C C . GLU A 1 80 ? 0.652 -1.734 14.873 1.00 88.00 80 GLU A C 1
ATOM 630 O O . GLU A 1 80 ? 1.375 -1.247 15.741 1.00 88.00 80 GLU A O 1
ATOM 635 N N . THR A 1 81 ? -0.659 -1.477 14.825 1.00 89.06 81 THR A N 1
ATOM 636 C CA . THR A 1 81 ? -1.382 -0.523 15.685 1.00 89.06 81 THR A CA 1
ATOM 637 C C . THR A 1 81 ? -0.938 0.939 15.533 1.00 89.06 81 THR A C 1
ATOM 639 O O . THR A 1 81 ? -1.285 1.785 16.358 1.00 89.06 81 THR A O 1
ATOM 642 N N . ASP A 1 82 ? -0.214 1.269 14.456 1.00 90.94 82 ASP A N 1
ATOM 643 C CA . ASP A 1 82 ? 0.168 2.642 14.111 1.00 90.94 82 ASP A CA 1
ATOM 644 C C . ASP A 1 82 ? -0.833 3.257 13.125 1.00 90.94 82 ASP A C 1
ATOM 646 O O . ASP A 1 82 ? -0.578 3.453 11.932 1.00 90.94 82 ASP A O 1
ATOM 650 N N . TYR A 1 83 ? -2.014 3.563 13.655 1.00 89.06 83 TYR A N 1
ATOM 651 C CA . TYR A 1 83 ? -3.135 4.084 12.876 1.00 89.06 83 TYR A CA 1
ATOM 652 C C . TYR A 1 83 ? -2.877 5.490 12.321 1.00 89.06 83 TYR A C 1
ATOM 654 O O . TYR A 1 83 ? -3.334 5.820 11.230 1.00 89.06 83 TYR A O 1
ATOM 662 N N . LYS A 1 84 ? -2.101 6.325 13.031 1.00 90.19 84 LYS A N 1
ATOM 663 C CA . LYS A 1 84 ? -1.803 7.696 12.582 1.00 90.19 84 LYS A CA 1
ATOM 664 C C . LYS A 1 84 ? -1.012 7.684 11.283 1.00 90.19 84 LYS A C 1
ATOM 666 O O . LYS A 1 84 ? -1.388 8.366 10.333 1.00 90.19 84 LYS A O 1
ATOM 671 N N . THR A 1 85 ? 0.056 6.892 11.241 1.00 91.88 85 THR A N 1
ATOM 672 C CA . THR A 1 85 ? 0.888 6.769 10.044 1.00 91.88 85 THR A CA 1
ATOM 673 C C . THR A 1 85 ? 0.136 6.031 8.935 1.00 91.88 85 THR A C 1
ATOM 675 O O . THR A 1 85 ? 0.239 6.404 7.767 1.00 91.88 85 THR A O 1
ATOM 678 N N . ALA A 1 86 ? -0.678 5.027 9.284 1.00 91.81 86 ALA A N 1
ATOM 679 C CA . ALA A 1 86 ? -1.518 4.326 8.317 1.00 91.81 86 ALA A CA 1
ATOM 680 C C . ALA A 1 86 ? -2.503 5.259 7.593 1.00 91.81 86 ALA A C 1
ATOM 682 O O . ALA A 1 86 ? -2.599 5.198 6.367 1.00 91.81 86 ALA A O 1
ATOM 683 N N . CYS A 1 87 ? -3.174 6.162 8.319 1.00 91.44 87 CYS A N 1
ATOM 684 C CA . CYS A 1 87 ? -4.079 7.153 7.732 1.00 91.44 87 CYS A CA 1
ATOM 685 C C . CYS A 1 87 ? -3.381 8.038 6.695 1.00 91.44 87 CYS A C 1
ATOM 687 O O . CYS A 1 87 ? -3.946 8.286 5.632 1.00 91.44 87 CYS A O 1
ATOM 689 N N . SER A 1 88 ? -2.146 8.473 6.964 1.00 93.31 88 SER A N 1
ATOM 690 C CA . SER A 1 88 ? -1.360 9.242 5.993 1.00 93.31 88 SER A CA 1
ATOM 691 C C . SER A 1 88 ? -1.104 8.446 4.712 1.00 93.31 88 SER A C 1
ATOM 693 O O . SER A 1 88 ? -1.344 8.958 3.625 1.00 93.31 88 SER A O 1
ATOM 695 N N . TYR A 1 89 ? -0.710 7.173 4.816 1.00 93.75 89 TYR A N 1
ATOM 696 C CA . TYR A 1 89 ? -0.524 6.324 3.633 1.00 93.75 89 TYR A CA 1
ATOM 697 C C . TYR A 1 89 ? -1.828 6.072 2.860 1.00 93.75 89 TYR A C 1
ATOM 699 O O . TYR A 1 89 ? -1.815 6.028 1.629 1.00 93.75 89 TYR A O 1
ATOM 707 N N . PHE A 1 90 ? -2.963 5.924 3.549 1.00 93.25 90 PHE A N 1
ATOM 708 C CA . PHE A 1 90 ? -4.260 5.773 2.885 1.00 93.25 90 PHE A CA 1
ATOM 709 C C . PHE A 1 90 ? -4.712 7.044 2.168 1.00 93.25 90 PHE A C 1
ATOM 711 O O . PHE A 1 90 ? -5.328 6.937 1.107 1.00 93.25 90 PHE A O 1
ATOM 718 N N . LEU A 1 91 ? -4.389 8.221 2.708 1.00 92.75 91 LEU A N 1
ATOM 719 C CA . LEU A 1 91 ? -4.661 9.499 2.059 1.00 92.75 91 LEU A CA 1
ATOM 720 C C . LEU A 1 91 ? -3.843 9.653 0.770 1.00 92.75 91 LEU A C 1
ATOM 722 O O . LEU A 1 91 ? -4.423 9.914 -0.278 1.00 92.75 91 LEU A O 1
ATOM 726 N N . GLU A 1 92 ? -2.536 9.387 0.817 1.00 92.38 92 GLU A N 1
ATOM 727 C CA . GLU A 1 92 ? -1.660 9.415 -0.368 1.00 92.38 92 GLU A CA 1
ATOM 728 C C . GLU A 1 92 ? -2.151 8.435 -1.450 1.00 92.38 92 GLU A C 1
ATOM 730 O O . GLU A 1 92 ? -2.283 8.778 -2.627 1.00 92.38 92 GLU A O 1
ATOM 735 N N . ALA A 1 93 ? -2.530 7.216 -1.045 1.00 92.06 93 ALA A N 1
ATOM 736 C CA . ALA A 1 93 ? -3.117 6.238 -1.955 1.00 92.06 93 ALA A CA 1
ATOM 737 C C . ALA A 1 93 ? -4.460 6.712 -2.539 1.00 92.06 93 ALA A C 1
ATOM 739 O O . ALA A 1 93 ? -4.753 6.464 -3.709 1.00 92.06 93 ALA A O 1
ATOM 740 N N . PHE A 1 94 ? -5.301 7.369 -1.735 1.00 92.69 94 PHE A N 1
ATOM 741 C CA . PHE A 1 94 ? -6.568 7.937 -2.190 1.00 92.69 94 PHE A CA 1
ATOM 742 C C . PHE A 1 94 ? -6.344 9.028 -3.238 1.00 92.69 94 PHE A C 1
ATOM 744 O O . PHE A 1 94 ? -6.962 8.964 -4.299 1.00 92.69 94 PHE A O 1
ATOM 751 N N . GLU A 1 95 ? -5.451 9.982 -2.977 1.00 91.62 95 GLU A N 1
ATOM 752 C CA . GLU A 1 95 ? -5.134 11.073 -3.901 1.00 91.62 95 GLU A CA 1
ATOM 753 C C . GLU A 1 95 ? -4.586 10.537 -5.228 1.00 91.62 95 GLU A C 1
ATOM 755 O O . GLU A 1 95 ? -5.051 10.943 -6.297 1.00 91.62 95 GLU A O 1
ATOM 760 N N . ALA A 1 96 ? -3.690 9.545 -5.167 1.00 90.69 96 ALA A N 1
ATOM 761 C CA . ALA A 1 96 ? -3.137 8.887 -6.347 1.00 90.69 96 ALA A CA 1
ATOM 762 C C . ALA A 1 96 ? -4.216 8.213 -7.215 1.00 90.69 96 ALA A C 1
ATOM 764 O O . ALA A 1 96 ? -4.212 8.363 -8.438 1.00 90.69 96 AL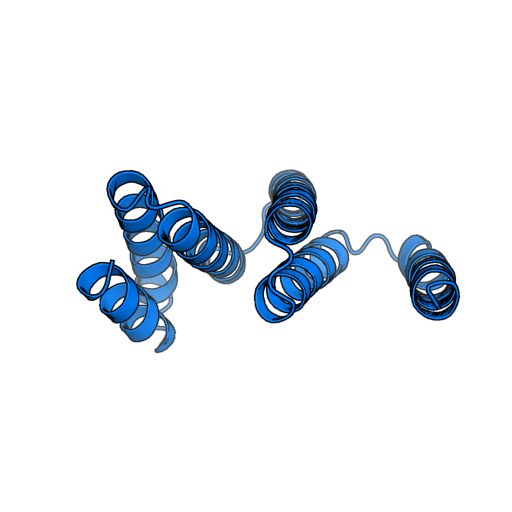A A O 1
ATOM 765 N N . PHE A 1 97 ? -5.165 7.488 -6.611 1.00 90.56 97 PHE A N 1
ATOM 766 C CA . PHE A 1 97 ? -6.248 6.839 -7.361 1.00 90.56 97 PHE A CA 1
ATOM 767 C C . PHE A 1 97 ? -7.332 7.819 -7.818 1.00 90.56 97 PHE A C 1
ATOM 769 O O . PHE A 1 97 ? -7.884 7.653 -8.907 1.00 90.56 97 PHE A O 1
ATOM 776 N N . TYR A 1 98 ? -7.636 8.840 -7.015 1.00 90.12 98 TYR A N 1
ATOM 777 C CA . TYR A 1 98 ? -8.638 9.853 -7.334 1.00 90.12 98 TYR A CA 1
ATOM 778 C C . TYR A 1 98 ? -8.207 10.707 -8.529 1.00 90.12 98 TYR A C 1
ATOM 780 O O . TYR A 1 98 ? -9.003 10.921 -9.442 1.00 90.12 98 TYR A O 1
ATOM 788 N N . ALA A 1 99 ? -6.931 11.107 -8.581 1.00 88.69 99 ALA A N 1
ATOM 789 C CA . ALA A 1 99 ? -6.362 11.832 -9.717 1.00 88.69 99 ALA A CA 1
ATOM 790 C C . ALA A 1 99 ? -6.467 11.053 -11.042 1.00 88.69 99 ALA A C 1
ATOM 792 O O . ALA A 1 99 ? -6.546 11.652 -12.112 1.00 88.69 99 ALA A O 1
ATOM 793 N N . LEU A 1 100 ? -6.499 9.720 -10.970 1.00 88.06 100 LEU A N 1
ATOM 794 C CA . LEU A 1 100 ? -6.630 8.826 -12.121 1.00 88.06 100 LEU A CA 1
ATOM 795 C C . LEU A 1 100 ? -8.081 8.408 -12.412 1.00 88.06 100 LEU A C 1
ATOM 797 O O . LEU A 1 100 ? -8.320 7.661 -13.360 1.00 88.06 100 LEU A O 1
ATOM 801 N N . GLY A 1 101 ? -9.051 8.866 -11.613 1.00 85.50 101 GLY A N 1
ATOM 802 C CA . GLY A 1 101 ? -10.458 8.485 -11.751 1.00 85.50 101 GLY A CA 1
ATOM 803 C C . GLY A 1 101 ? -10.723 7.003 -11.475 1.00 85.50 101 GLY A C 1
ATOM 804 O O . GLY A 1 101 ? -11.711 6.449 -11.958 1.00 85.50 101 GLY A O 1
ATOM 805 N N . GLU A 1 102 ? -9.845 6.332 -10.727 1.00 84.69 102 GLU A N 1
ATOM 806 C CA . GLU A 1 102 ? -9.990 4.908 -10.476 1.00 84.69 102 GLU A CA 1
ATOM 807 C C . GLU A 1 102 ? -10.982 4.606 -9.342 1.00 84.69 102 GLU A C 1
ATOM 809 O O . GLU A 1 102 ? -10.931 5.222 -8.272 1.00 84.69 102 GLU A O 1
ATOM 814 N N . PRO A 1 103 ? -11.809 3.551 -9.480 1.00 84.75 103 PRO A N 1
ATOM 815 C CA . PRO A 1 103 ? -12.737 3.139 -8.426 1.00 84.75 103 PRO A CA 1
ATOM 816 C C . PRO A 1 103 ? -12.014 2.669 -7.153 1.00 84.75 103 PRO A C 1
ATOM 818 O O . PRO A 1 103 ? -12.622 2.599 -6.082 1.00 84.75 103 PRO A O 1
ATOM 821 N N . ARG A 1 104 ? -10.707 2.374 -7.249 1.00 83.38 104 ARG A N 1
ATOM 822 C CA . ARG A 1 104 ? -9.860 1.995 -6.114 1.00 83.38 104 ARG A CA 1
ATOM 823 C C . ARG A 1 104 ? -9.721 3.091 -5.059 1.00 83.38 104 ARG A C 1
ATOM 825 O O . ARG A 1 104 ? -9.531 2.754 -3.893 1.00 83.38 104 ARG A O 1
ATOM 832 N N . ALA A 1 105 ? -9.943 4.356 -5.420 1.00 84.81 105 ALA A N 1
ATOM 833 C CA . ALA A 1 105 ? -9.966 5.468 -4.472 1.00 84.81 105 ALA A CA 1
ATOM 834 C C . ALA A 1 105 ? -10.972 5.231 -3.329 1.00 84.81 105 ALA A C 1
ATOM 836 O O . ALA A 1 105 ? -10.667 5.444 -2.158 1.00 84.81 105 ALA A O 1
ATOM 837 N N . VAL A 1 106 ? -12.153 4.685 -3.638 1.00 87.38 106 VAL A N 1
ATOM 838 C CA . VAL A 1 106 ? -13.180 4.403 -2.622 1.00 87.38 106 VAL A CA 1
ATOM 839 C C . VAL A 1 106 ? -12.700 3.355 -1.612 1.00 87.38 106 VAL A C 1
ATOM 841 O O . VAL A 1 106 ? -13.069 3.424 -0.440 1.00 87.38 106 VAL A O 1
ATOM 844 N N . PHE A 1 107 ? -11.867 2.396 -2.030 1.00 86.81 107 PHE A N 1
ATOM 845 C CA . PHE A 1 107 ? -11.287 1.424 -1.103 1.00 86.81 107 PHE A CA 1
ATOM 846 C C . PHE A 1 107 ? -10.299 2.089 -0.147 1.00 86.81 107 PHE A C 1
ATOM 848 O O . PHE A 1 107 ? -10.419 1.864 1.053 1.00 86.81 107 PHE A O 1
ATOM 855 N N . SER A 1 108 ? -9.399 2.949 -0.633 1.00 84.75 108 SER A N 1
ATOM 856 C CA . SER A 1 108 ? -8.474 3.701 0.231 1.00 84.75 108 SER A CA 1
ATOM 857 C C . SER A 1 108 ? -9.222 4.531 1.278 1.00 84.75 108 SER A C 1
ATOM 859 O O . SER A 1 108 ? -8.883 4.488 2.458 1.00 84.75 108 SER A O 1
ATOM 861 N N . LEU A 1 109 ? -10.311 5.198 0.877 1.00 85.81 109 LEU A N 1
ATOM 862 C CA . LEU A 1 109 ? -11.150 5.972 1.794 1.00 85.81 109 LEU A CA 1
ATOM 863 C C . LEU A 1 109 ? -11.835 5.086 2.850 1.00 85.81 109 LEU A C 1
ATOM 865 O O . LEU A 1 109 ? -11.908 5.452 4.019 1.00 85.81 109 LEU A O 1
ATOM 869 N N . LYS A 1 110 ? -12.319 3.900 2.458 1.00 88.12 110 LYS A N 1
ATOM 870 C CA . LYS A 1 110 ? -12.892 2.925 3.401 1.00 88.12 110 LYS A CA 1
ATOM 871 C C . LYS A 1 110 ? -11.860 2.438 4.413 1.00 88.12 110 LYS A C 1
ATOM 873 O O . LYS A 1 110 ? -12.194 2.338 5.588 1.00 88.12 110 LYS A O 1
ATOM 878 N N . TYR A 1 111 ? -10.635 2.148 3.973 1.00 84.56 111 TYR A N 1
ATOM 879 C CA . TYR A 1 111 ? -9.556 1.741 4.873 1.00 84.56 111 TYR A CA 1
ATOM 880 C C . TYR A 1 111 ? -9.189 2.854 5.857 1.0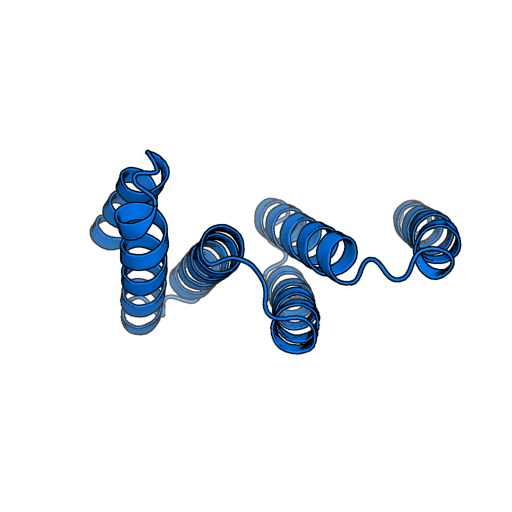0 84.56 111 TYR A C 1
ATOM 882 O O . TYR A 1 111 ? -9.041 2.563 7.036 1.00 84.56 111 TYR A O 1
ATOM 890 N N . MET A 1 112 ? -9.168 4.112 5.409 1.00 84.69 112 MET A N 1
ATOM 891 C CA . MET A 1 112 ? -8.921 5.281 6.262 1.00 84.69 112 MET A CA 1
ATOM 892 C C . MET A 1 112 ? -9.994 5.500 7.345 1.00 84.69 112 MET A C 1
ATOM 894 O O . MET A 1 112 ? -9.691 6.000 8.422 1.00 84.69 112 MET A O 1
ATOM 898 N N . LEU A 1 113 ? -11.256 5.154 7.074 1.00 82.44 113 LEU A N 1
ATOM 899 C CA . LEU A 1 113 ? -12.339 5.258 8.065 1.00 82.44 113 LEU A CA 1
ATOM 900 C C . LEU A 1 113 ? -12.369 4.087 9.059 1.00 82.44 113 LEU A C 1
ATOM 902 O O . LEU A 1 113 ? -13.029 4.189 10.091 1.00 82.44 113 LEU A O 1
ATOM 906 N N . LEU A 1 114 ? -11.733 2.964 8.715 1.00 80.38 114 LEU A N 1
ATOM 907 C CA . LEU A 1 114 ? -11.696 1.750 9.533 1.00 80.38 114 LEU A CA 1
ATOM 908 C C . LEU A 1 114 ? -10.452 1.680 10.432 1.00 80.38 114 LEU A C 1
ATOM 910 O O . LEU A 1 114 ? -10.477 0.958 11.428 1.00 80.38 114 LEU A O 1
ATOM 914 N N . SER A 1 115 ? -9.380 2.378 10.047 1.00 62.84 115 SER A N 1
ATOM 915 C CA . SER A 1 115 ? -8.135 2.523 10.809 1.00 62.84 115 SER A CA 1
ATOM 916 C C . SER A 1 115 ? -8.294 3.314 12.099 1.00 62.84 115 SER A C 1
ATOM 918 O O . SER A 1 115 ? -9.092 4.275 12.126 1.00 62.84 115 SER A O 1
#

Secondary structure (DSSP, 8-state):
--HHHHHHHHHHHHHHTTS--HHHHHHHHHHHHHHHHHTT-HHHHHHHHHHHHHHHHTTT--HHHHHHHHHHHHHHHHHTT-HHHHHHHHHHHHHHHHHTT-THHHHHHHHHHH-

Foldseek 3Di:
DPPPVVVVVVVVCVVCVVPPPLVVQLVVLQVQLVVCVVVVNLVSSVVSLVVSVVSCVVPPDQLQSVLSSLQSVLVSCVVVVNLVSSLVSLVSSLVSCVVVVHPCSVVSVVSNVVD

Radius of gyration: 15.06 Å; chains: 1; bounding box: 31×40×35 Å